Protein AF-A0A376MN82-F1 (afdb_monomer)

Organism: Escherichia coli (NCBI:txid562)

Mean predicted aligned error: 9.55 Å

Radius of gyration: 21.05 Å; Cα contacts (8 Å, |Δi|>4): 21; chains: 1; bounding box: 49×33×47 Å

InterPro domains:
  IPR027417 P-loop containing nucleoside triphosphate hydrolase [G3DSA:3.40.50.300] (1-89)
  IPR027417 P-loop containing nucleoside triphosphate hydrolase [SSF52540] (2-78)

pLDDT: mean 83.23, std 10.67, range [52.19, 96.25]

Secondary structure (DSSP, 8-state):
-HHHHHHHHHHHHHHHHHHHT-----PPPP-----STTSSHHHHHHHHHHHHHTSTT--------GGGGSPPHHHHHHHHHHHHTT-TT--

Solvent-accessible surface area (backbone atoms only — not comparable to full-atom values): 6013 Å² total; per-residue (Å²): 113,72,64,57,57,54,53,50,51,54,52,54,48,54,52,50,29,65,74,70,71,48,84,79,70,89,75,81,86,84,84,88,82,81,79,65,87,90,72,43,57,71,58,53,49,52,53,50,42,59,59,54,42,69,40,94,82,62,47,88,70,84,89,83,66,74,75,79,71,57,74,56,66,76,58,47,54,50,54,52,51,60,50,50,72,73,52,82,81,86,128

Foldseek 3Di:
DVVVVVVVVVVVLVVVCVVVVPDDDPDDDDDDFDDDPPPCSVVVQVVVQVVVCPDPVNDDDDDDDCVVVDDPPVVVVVVVVVVCVVDPDDD

Sequence (91 aa):
MLNFYISSNLRRQAVLEQFLGTNGQRIPYIISIAGSVAVGKSTTARVLQALLSRWPEHRRVELITTDGFLHPNQVLERTWSDEEERLPGIV

Structure (mmCIF, N/CA/C/O backbone):
data_AF-A0A376MN82-F1
#
_entry.id   AF-A0A376MN82-F1
#
loop_
_atom_site.group_PDB
_atom_site.id
_atom_site.type_symbol
_atom_site.label_atom_id
_atom_site.label_alt_id
_atom_site.label_comp_id
_atom_site.label_asym_id
_atom_site.label_entity_id
_atom_site.label_seq_id
_atom_site.pdbx_PDB_ins_code
_atom_site.Cartn_x
_atom_site.Cartn_y
_atom_site.Cartn_z
_atom_site.occupancy
_atom_site.B_iso_or_equiv
_atom_site.auth_seq_id
_atom_site.auth_comp_id
_atom_site.auth_asym_id
_atom_site.auth_atom_id
_atom_site.pdbx_PDB_model_num
ATOM 1 N N . MET A 1 1 ? 1.776 -5.580 16.532 1.00 67.19 1 MET A N 1
ATOM 2 C CA . MET A 1 1 ? 2.367 -4.222 16.526 1.00 67.19 1 MET A CA 1
ATOM 3 C C . MET A 1 1 ? 1.834 -3.329 15.406 1.00 67.19 1 MET A C 1
ATOM 5 O O . MET A 1 1 ? 1.298 -2.280 15.725 1.00 67.19 1 MET A O 1
ATOM 9 N N . LEU A 1 2 ? 1.886 -3.721 14.125 1.00 76.44 2 LEU A N 1
ATOM 10 C CA . LEU A 1 2 ? 1.457 -2.845 13.014 1.00 76.44 2 LEU A CA 1
ATOM 11 C C . LEU A 1 2 ? 0.003 -2.334 13.119 1.00 76.44 2 LEU A C 1
ATOM 13 O O . LEU A 1 2 ? -0.252 -1.168 12.841 1.00 76.44 2 LEU A O 1
ATOM 17 N N . ASN A 1 3 ? -0.930 -3.154 13.619 1.00 74.00 3 ASN A N 1
ATOM 18 C CA . ASN A 1 3 ? -2.309 -2.721 13.901 1.00 74.00 3 ASN A CA 1
ATOM 19 C C . ASN A 1 3 ? -2.402 -1.448 14.725 1.00 74.00 3 ASN A C 1
ATOM 21 O O . ASN A 1 3 ? -3.202 -0.558 14.453 1.00 74.00 3 ASN A O 1
ATOM 25 N N . PHE A 1 4 ? -1.601 -1.409 15.781 1.00 80.25 4 PHE A N 1
ATOM 26 C CA . PHE A 1 4 ? -1.683 -0.367 16.776 1.00 80.25 4 PHE A CA 1
ATOM 27 C C . PHE A 1 4 ? -1.275 0.971 16.160 1.00 80.25 4 PHE A C 1
ATOM 29 O O . PHE A 1 4 ? -1.940 1.977 16.394 1.00 80.25 4 PHE A O 1
ATOM 36 N N . TYR A 1 5 ? -0.262 0.958 15.287 1.00 81.88 5 TYR A N 1
ATOM 37 C CA . TYR A 1 5 ? 0.158 2.131 14.525 1.00 81.88 5 TYR A CA 1
ATOM 38 C C . TYR A 1 5 ? -0.933 2.630 13.580 1.00 81.88 5 TYR A C 1
ATOM 40 O O . TYR A 1 5 ? -1.226 3.826 13.575 1.00 81.88 5 TYR A O 1
ATOM 48 N N . ILE A 1 6 ? -1.568 1.733 12.821 1.00 80.62 6 ILE A N 1
ATOM 49 C CA . ILE A 1 6 ? -2.625 2.130 11.881 1.00 80.62 6 ILE A CA 1
ATOM 50 C C . ILE A 1 6 ? -3.825 2.692 12.656 1.00 80.62 6 ILE A C 1
ATOM 52 O O . ILE A 1 6 ? -4.310 3.780 12.363 1.00 80.62 6 ILE A O 1
ATOM 56 N N . SER A 1 7 ? -4.272 1.985 13.693 1.00 80.62 7 SER A N 1
ATOM 57 C CA . SER A 1 7 ? -5.441 2.371 14.490 1.00 80.62 7 SER A CA 1
ATOM 58 C C . SER A 1 7 ? -5.219 3.659 15.293 1.00 80.62 7 SER A C 1
ATOM 60 O O . SER A 1 7 ? -6.141 4.462 15.429 1.00 80.62 7 SER A O 1
ATOM 62 N N . SER A 1 8 ? -3.997 3.912 15.771 1.00 80.94 8 SER A N 1
ATOM 63 C CA . SER A 1 8 ? -3.654 5.174 16.443 1.00 80.94 8 SER A CA 1
ATOM 64 C C . SER A 1 8 ? -3.658 6.362 15.479 1.00 80.94 8 SER A C 1
ATOM 66 O O . SER A 1 8 ? -4.160 7.428 15.833 1.00 80.94 8 SER A O 1
ATOM 68 N N . ASN A 1 9 ? -3.156 6.182 14.250 1.00 81.19 9 ASN A N 1
ATOM 69 C CA . ASN A 1 9 ? -3.196 7.233 13.228 1.00 81.19 9 ASN A CA 1
ATOM 70 C C . ASN A 1 9 ? -4.634 7.573 12.827 1.00 81.19 9 ASN A C 1
ATOM 72 O O . ASN A 1 9 ? -4.997 8.746 12.834 1.00 81.19 9 ASN A O 1
ATOM 76 N N . LEU A 1 10 ? -5.472 6.560 12.582 1.00 80.94 10 LEU A N 1
ATOM 77 C CA . LEU A 1 10 ? -6.889 6.765 12.264 1.00 80.94 10 LEU A CA 1
ATOM 78 C C . LEU A 1 10 ? -7.628 7.508 13.387 1.00 80.94 10 LEU A C 1
ATOM 80 O O . LEU A 1 10 ? -8.397 8.428 13.123 1.00 80.94 10 LEU A O 1
ATOM 84 N N . ARG A 1 11 ? -7.356 7.159 14.652 1.00 82.31 11 ARG A N 1
ATOM 85 C CA . ARG A 1 11 ? -7.954 7.843 15.807 1.00 82.31 11 ARG A CA 1
ATOM 86 C C . ARG A 1 11 ? -7.530 9.309 15.887 1.00 82.31 11 ARG A C 1
ATOM 88 O O . ARG A 1 11 ? -8.371 10.167 16.128 1.00 82.31 11 ARG A O 1
ATOM 95 N N . ARG A 1 12 ? -6.245 9.605 15.672 1.00 80.31 12 ARG A N 1
ATOM 96 C CA . ARG A 1 12 ? -5.736 10.985 15.648 1.00 80.31 12 ARG A CA 1
ATOM 97 C C . ARG A 1 12 ? -6.382 11.796 14.524 1.00 80.31 12 ARG A C 1
ATOM 99 O O . ARG A 1 12 ? -6.706 12.960 14.725 1.00 80.31 12 ARG A O 1
ATOM 106 N N . GLN A 1 13 ? -6.580 11.177 13.368 1.00 78.50 13 GLN A N 1
ATOM 107 C CA . GLN A 1 13 ? -7.193 11.816 12.212 1.00 78.50 13 GLN A CA 1
ATOM 108 C C . GLN A 1 13 ? -8.661 12.173 12.462 1.00 78.50 13 GLN A C 1
ATOM 110 O O . GLN A 1 13 ? -9.045 13.313 12.228 1.00 78.50 13 GLN A O 1
ATOM 115 N N . ALA A 1 14 ? -9.432 11.268 13.069 1.00 80.12 14 ALA A N 1
ATOM 116 C CA . ALA A 1 14 ? -10.816 11.537 13.462 1.00 80.12 14 ALA A CA 1
ATOM 117 C C . ALA A 1 14 ? -10.943 12.723 14.441 1.00 80.12 14 ALA A C 1
ATOM 119 O O . ALA A 1 14 ? -11.859 13.533 14.324 1.00 80.12 14 ALA A O 1
ATOM 120 N N . VAL A 1 15 ? -10.001 12.863 15.383 1.00 82.25 15 VAL A N 1
ATOM 121 C CA . VAL A 1 15 ? -9.979 13.998 16.327 1.00 82.25 15 VAL A CA 1
ATOM 122 C C . VAL A 1 15 ? -9.684 15.320 15.609 1.00 82.25 15 VAL A C 1
ATOM 124 O O . VAL A 1 15 ? -10.305 16.335 15.918 1.00 82.25 15 VAL A O 1
ATOM 127 N N . LEU A 1 16 ? -8.764 15.321 14.639 1.00 80.25 16 LEU A N 1
ATOM 128 C CA . LEU A 1 16 ? -8.451 16.510 13.839 1.00 80.25 16 LEU A CA 1
ATOM 129 C C . LEU A 1 16 ? -9.617 16.913 12.928 1.00 80.25 16 LEU A C 1
ATOM 131 O O . LEU A 1 16 ? -9.922 18.098 12.839 1.00 80.25 16 LEU A O 1
ATOM 135 N N . GLU A 1 17 ? -10.291 15.950 12.298 1.00 80.75 17 GLU A N 1
ATOM 136 C CA . GLU A 1 17 ? -11.483 16.203 11.478 1.00 80.75 17 GLU A CA 1
ATOM 137 C C . GLU A 1 17 ? -12.619 16.818 12.304 1.00 80.75 17 GLU A C 1
ATOM 139 O O . GLU A 1 17 ? -13.236 17.793 11.872 1.00 80.75 17 GLU A O 1
ATOM 144 N N . GLN A 1 18 ? -12.846 16.306 13.521 1.00 80.19 18 GLN A N 1
ATOM 145 C CA . GLN A 1 18 ? -13.828 16.863 14.453 1.00 80.19 18 GLN A CA 1
ATOM 146 C C . GLN A 1 18 ? -13.466 18.292 14.883 1.00 80.19 18 GLN A C 1
ATOM 148 O O . GLN A 1 18 ? -14.346 19.144 14.966 1.00 80.19 18 GLN A O 1
ATOM 153 N N . PHE A 1 19 ? -12.185 18.564 15.147 1.00 81.56 19 PHE A N 1
ATOM 154 C CA . PHE A 1 19 ? -11.716 19.891 15.551 1.00 81.56 19 PHE A CA 1
ATOM 155 C C . PHE A 1 19 ? -11.797 20.923 14.415 1.00 81.56 19 PHE A C 1
ATOM 157 O O . PHE A 1 19 ? -12.177 22.066 14.649 1.00 81.56 19 PHE A O 1
ATOM 164 N N . LEU A 1 20 ? -11.457 20.527 13.185 1.00 83.31 20 LEU A N 1
ATOM 165 C CA . LEU A 1 20 ? -11.436 21.409 12.012 1.00 83.31 20 LEU A CA 1
ATOM 166 C C . LEU A 1 20 ? -12.801 21.531 11.311 1.00 83.31 20 LEU A C 1
ATOM 168 O O . LEU A 1 20 ? -12.928 22.311 10.369 1.00 83.31 20 LEU A O 1
ATOM 172 N N . GLY A 1 21 ? -13.818 20.773 11.738 1.00 77.88 21 GLY A N 1
ATOM 173 C CA . GLY A 1 21 ? -15.164 20.802 11.152 1.00 77.88 21 GLY A CA 1
ATOM 174 C C . GLY A 1 21 ? -15.224 20.305 9.703 1.00 77.88 21 GLY A C 1
ATOM 175 O O . GLY A 1 21 ? -16.157 20.625 8.968 1.00 77.88 21 GLY A O 1
ATOM 176 N N . THR A 1 22 ? -14.221 19.544 9.265 1.00 74.25 22 THR A N 1
ATOM 177 C CA . THR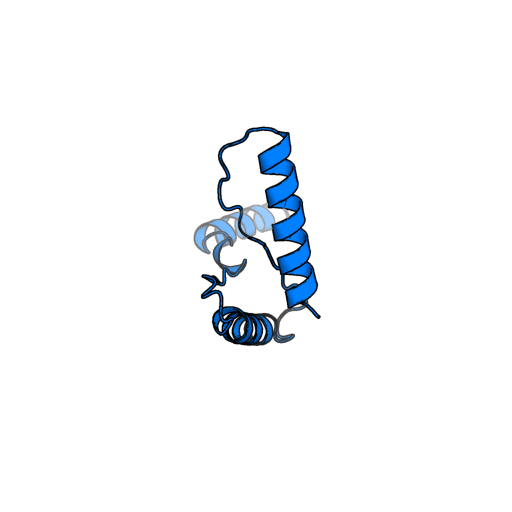 A 1 22 ? -14.143 18.996 7.908 1.00 74.25 22 THR A CA 1
ATOM 178 C C . THR A 1 22 ? -14.987 17.728 7.810 1.00 74.25 22 THR A C 1
ATOM 180 O O . THR A 1 22 ? -14.848 16.835 8.644 1.00 74.25 22 THR A O 1
ATOM 183 N N . ASN A 1 23 ? -15.826 17.606 6.776 1.00 65.31 23 ASN A N 1
ATOM 184 C CA . ASN A 1 23 ? -16.551 16.364 6.499 1.00 65.31 23 ASN A CA 1
ATOM 185 C C . ASN A 1 23 ? -15.552 15.235 6.206 1.00 65.31 23 ASN A C 1
ATOM 187 O O . ASN A 1 23 ? -14.866 15.269 5.184 1.00 65.31 23 ASN A O 1
ATOM 191 N N . GLY A 1 24 ? -15.473 14.271 7.128 1.00 62.75 24 GLY A N 1
ATOM 192 C CA . GLY A 1 24 ? -14.473 13.206 7.172 1.00 62.75 24 GLY A CA 1
ATOM 193 C C . GLY A 1 24 ? -14.426 12.371 5.900 1.00 62.75 24 GLY A C 1
ATOM 194 O O . GLY A 1 24 ? -15.181 11.410 5.722 1.00 62.75 24 GLY A O 1
ATOM 195 N N . GLN A 1 25 ? -13.523 12.735 4.994 1.00 68.75 25 GLN A N 1
ATOM 196 C CA . GLN A 1 25 ? -13.154 11.869 3.890 1.00 68.75 25 GLN A CA 1
ATOM 197 C C . GLN A 1 25 ? -12.273 10.757 4.449 1.00 68.75 25 GLN A C 1
ATOM 199 O O . GLN A 1 25 ? -11.262 11.015 5.094 1.00 68.75 25 GLN A O 1
ATOM 204 N N . ARG A 1 26 ? -12.638 9.498 4.186 1.00 71.44 26 ARG A N 1
ATOM 205 C CA . ARG A 1 26 ? -11.794 8.358 4.564 1.00 71.44 26 ARG A CA 1
ATOM 206 C C . ARG A 1 26 ? -10.479 8.425 3.792 1.00 71.44 26 ARG A C 1
ATOM 208 O O . ARG A 1 26 ? -10.416 8.017 2.635 1.00 71.44 26 ARG A O 1
ATOM 215 N N . ILE A 1 27 ? -9.435 8.911 4.449 1.00 80.12 27 ILE A N 1
ATOM 216 C CA . ILE A 1 27 ? -8.088 8.951 3.891 1.00 80.12 27 ILE A CA 1
ATOM 217 C C . ILE A 1 27 ? -7.448 7.564 4.068 1.00 80.12 27 ILE A C 1
ATOM 219 O O . ILE A 1 27 ? -7.417 7.034 5.184 1.00 80.12 27 ILE A O 1
ATOM 223 N N . PRO A 1 28 ? -6.961 6.933 2.985 1.00 86.00 28 PRO A N 1
ATOM 224 C CA . PRO A 1 28 ? -6.339 5.621 3.068 1.00 86.00 28 PRO A CA 1
ATOM 225 C C . PRO A 1 28 ? -4.991 5.696 3.793 1.00 86.00 28 PRO A C 1
ATOM 227 O O . PRO A 1 28 ? -4.235 6.656 3.652 1.00 86.00 28 PRO A O 1
ATOM 230 N N . TYR A 1 29 ? -4.662 4.643 4.538 1.00 86.81 29 TYR A N 1
ATOM 231 C CA . TYR A 1 29 ? -3.339 4.484 5.136 1.00 86.81 29 TYR A CA 1
ATOM 232 C C . TYR A 1 29 ? -2.411 3.759 4.155 1.00 86.81 29 TYR A C 1
ATOM 234 O O . TYR A 1 29 ? -2.711 2.638 3.741 1.00 86.81 29 TYR A O 1
ATOM 242 N N . ILE A 1 30 ? -1.288 4.384 3.794 1.00 91.25 30 ILE A N 1
ATOM 243 C CA . ILE A 1 30 ? -0.345 3.859 2.796 1.00 91.25 30 ILE A CA 1
ATOM 244 C C . ILE A 1 30 ? 0.821 3.157 3.500 1.00 91.25 30 ILE A C 1
ATOM 246 O O . ILE A 1 30 ? 1.455 3.727 4.386 1.00 91.25 30 ILE A O 1
ATOM 250 N N . ILE A 1 31 ? 1.120 1.923 3.084 1.00 92.44 31 ILE A N 1
ATOM 251 C CA . ILE A 1 31 ? 2.274 1.148 3.554 1.00 92.44 31 ILE A CA 1
ATOM 252 C C . ILE A 1 31 ? 3.177 0.856 2.360 1.00 92.44 31 ILE A C 1
ATOM 254 O O . ILE A 1 31 ? 2.802 0.096 1.468 1.00 92.44 31 ILE A O 1
ATOM 258 N N . SER A 1 32 ? 4.377 1.430 2.364 1.00 94.06 32 SER A N 1
ATOM 259 C CA . SER A 1 32 ? 5.370 1.219 1.309 1.00 94.06 32 SER A CA 1
ATOM 260 C C . SER A 1 32 ? 6.308 0.065 1.661 1.00 94.06 32 SER A C 1
ATOM 262 O O . SER A 1 32 ? 6.829 -0.003 2.774 1.00 94.06 32 SER A O 1
ATOM 264 N N . ILE A 1 33 ? 6.554 -0.831 0.701 1.00 94.38 33 ILE A N 1
ATOM 265 C CA . ILE A 1 33 ? 7.487 -1.958 0.841 1.00 94.38 33 ILE A CA 1
ATOM 266 C C . ILE A 1 33 ? 8.610 -1.783 -0.184 1.00 94.38 33 ILE A C 1
ATOM 268 O O . ILE A 1 33 ? 8.387 -1.912 -1.386 1.00 94.38 33 ILE A O 1
ATOM 272 N N . ALA A 1 34 ? 9.818 -1.498 0.301 1.00 92.94 34 ALA A N 1
ATOM 273 C CA . ALA A 1 34 ? 11.008 -1.233 -0.511 1.00 92.94 34 ALA A CA 1
ATOM 274 C C . ALA A 1 34 ? 12.113 -2.281 -0.274 1.00 92.94 34 ALA A C 1
ATOM 276 O O . ALA A 1 34 ? 12.039 -3.078 0.660 1.00 92.94 34 ALA A O 1
ATOM 277 N N . GLY A 1 35 ? 13.126 -2.305 -1.148 1.00 92.44 35 GLY A N 1
ATOM 278 C CA . GLY A 1 35 ? 14.237 -3.268 -1.108 1.00 92.44 35 GLY A CA 1
ATOM 279 C C . GLY A 1 35 ? 14.750 -3.673 -2.496 1.00 92.44 35 GLY A C 1
ATOM 280 O O . GLY A 1 35 ? 14.135 -3.340 -3.512 1.00 92.44 35 GLY A O 1
ATOM 281 N N . SER A 1 36 ? 15.856 -4.423 -2.543 1.00 93.50 36 SER A N 1
ATOM 282 C CA . SER A 1 36 ? 16.497 -4.874 -3.793 1.00 93.50 36 SER A CA 1
ATOM 283 C C . SER A 1 36 ? 15.595 -5.772 -4.655 1.00 93.50 36 SER A C 1
ATOM 285 O O . SER A 1 36 ? 14.577 -6.305 -4.195 1.00 93.50 36 SER A O 1
ATOM 287 N N . VAL A 1 37 ? 15.940 -5.933 -5.932 1.00 87.94 37 VAL A N 1
ATOM 288 C CA . VAL A 1 37 ? 15.284 -6.899 -6.827 1.00 87.94 37 VAL A CA 1
ATOM 289 C C . VAL A 1 37 ? 15.444 -8.312 -6.243 1.00 87.94 37 VAL A C 1
ATOM 291 O O . VAL A 1 37 ? 16.439 -8.615 -5.594 1.00 87.94 37 VAL A O 1
ATOM 294 N N . ALA A 1 38 ? 14.417 -9.154 -6.396 1.00 86.75 38 ALA A N 1
ATOM 295 C CA . ALA A 1 38 ? 14.363 -10.535 -5.892 1.00 86.75 38 ALA A CA 1
ATOM 296 C C . ALA A 1 38 ? 14.407 -10.748 -4.357 1.00 86.75 38 ALA A C 1
ATOM 298 O O . ALA A 1 38 ? 14.220 -11.873 -3.910 1.00 86.75 38 ALA A O 1
ATOM 299 N N . VAL A 1 39 ? 14.508 -9.703 -3.524 1.00 90.94 39 VAL A N 1
ATOM 300 C CA . VAL A 1 39 ? 14.511 -9.830 -2.042 1.00 90.94 39 VAL A CA 1
ATOM 301 C C . VAL A 1 39 ? 13.164 -10.280 -1.430 1.00 90.94 39 VAL A C 1
ATOM 303 O O . VAL A 1 39 ? 13.027 -10.399 -0.218 1.00 90.94 39 VAL A O 1
ATOM 306 N N . GLY A 1 40 ? 12.132 -10.504 -2.251 1.00 91.19 40 GLY A N 1
ATOM 307 C CA . GLY A 1 40 ? 10.828 -10.998 -1.791 1.00 91.19 40 GLY A CA 1
ATOM 308 C C . GLY A 1 40 ? 9.792 -9.926 -1.430 1.00 91.19 40 GLY A C 1
ATOM 309 O O . GLY A 1 40 ? 8.793 -10.252 -0.793 1.00 91.19 40 GLY A O 1
ATOM 310 N N . LYS A 1 41 ? 9.962 -8.667 -1.869 1.00 96.25 41 LYS A N 1
ATOM 311 C CA . LYS A 1 41 ? 9.000 -7.564 -1.621 1.00 96.25 41 LYS A CA 1
ATOM 312 C C . LYS A 1 41 ? 7.551 -7.946 -1.935 1.00 96.25 41 LYS A C 1
ATOM 314 O O . LYS A 1 41 ? 6.674 -7.778 -1.094 1.00 96.25 41 LYS A O 1
ATOM 319 N N . SER A 1 42 ? 7.307 -8.503 -3.121 1.00 93.81 42 SER A N 1
ATOM 320 C CA . SER A 1 42 ? 5.964 -8.888 -3.570 1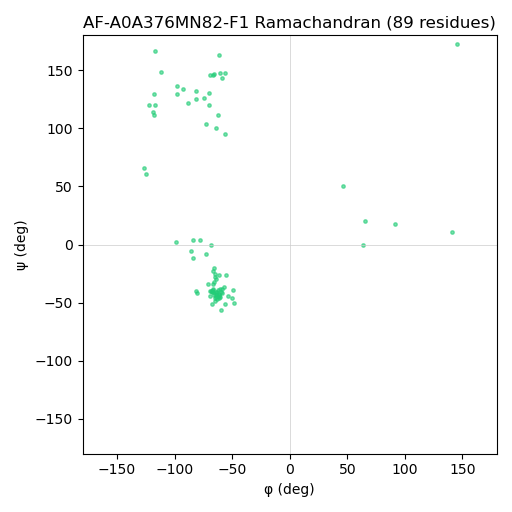.00 93.81 42 SER A CA 1
ATOM 321 C C . SER A 1 42 ? 5.377 -10.026 -2.731 1.00 93.81 42 SER A C 1
ATOM 323 O O . SER A 1 42 ? 4.171 -10.064 -2.501 1.00 93.81 42 SER A O 1
ATOM 325 N N . THR A 1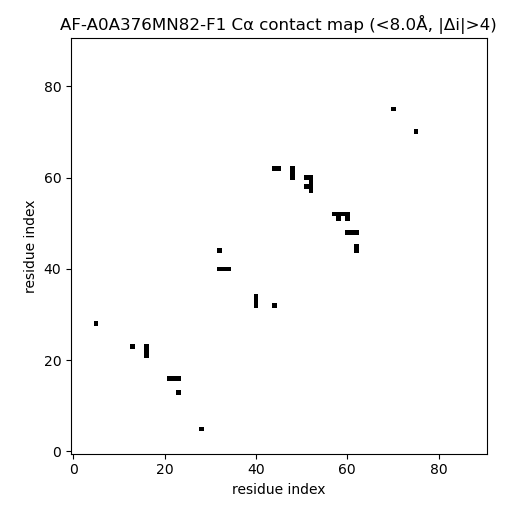 43 ? 6.223 -10.929 -2.230 1.00 95.31 43 THR A N 1
ATOM 326 C CA . THR A 1 43 ? 5.814 -12.005 -1.318 1.00 95.31 43 THR A CA 1
ATOM 327 C C . THR A 1 43 ? 5.371 -11.425 0.020 1.00 95.31 43 THR A C 1
ATOM 329 O O . THR A 1 43 ? 4.250 -11.681 0.457 1.00 95.31 43 THR A O 1
ATOM 332 N N . THR A 1 44 ? 6.200 -10.573 0.629 1.00 94.44 44 THR A N 1
ATOM 333 C CA . THR A 1 44 ? 5.877 -9.902 1.895 1.00 94.44 44 THR A CA 1
ATOM 334 C C . THR A 1 44 ? 4.620 -9.042 1.773 1.00 94.44 44 THR A C 1
ATOM 336 O O . THR A 1 44 ? 3.767 -9.076 2.658 1.00 94.44 44 THR A O 1
ATOM 339 N N . ALA A 1 45 ? 4.452 -8.326 0.659 1.00 94.81 45 ALA A N 1
ATOM 340 C CA . ALA A 1 45 ? 3.286 -7.485 0.407 1.00 94.81 45 ALA A CA 1
ATOM 341 C C . ALA A 1 45 ? 1.973 -8.280 0.365 1.00 94.81 45 ALA A C 1
ATOM 343 O O . ALA A 1 45 ? 0.991 -7.880 0.990 1.00 94.81 45 ALA A O 1
ATOM 344 N N . ARG A 1 46 ? 1.963 -9.438 -0.307 1.00 95.00 46 ARG A N 1
ATOM 345 C CA . ARG A 1 46 ? 0.786 -10.321 -0.373 1.00 95.00 46 ARG A CA 1
ATOM 346 C C . ARG A 1 46 ? 0.443 -10.929 0.983 1.00 95.00 46 ARG A C 1
ATOM 348 O O . ARG A 1 46 ? -0.730 -10.984 1.346 1.00 95.00 46 ARG A O 1
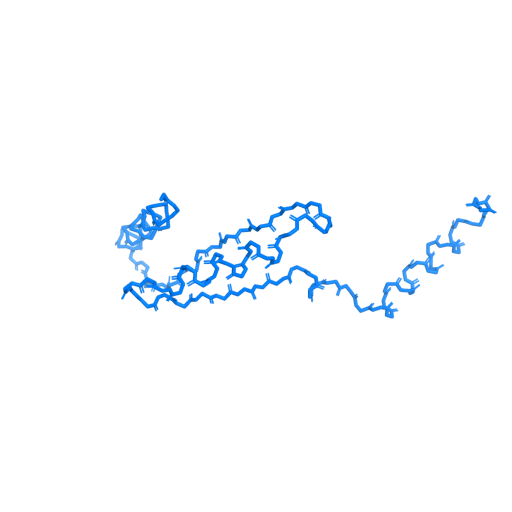ATOM 355 N N . VAL A 1 47 ? 1.452 -11.351 1.751 1.00 94.50 47 VAL A N 1
ATOM 356 C CA . VAL A 1 47 ? 1.240 -11.852 3.120 1.00 94.50 47 VAL A CA 1
ATOM 357 C C . VAL A 1 47 ? 0.646 -10.751 3.995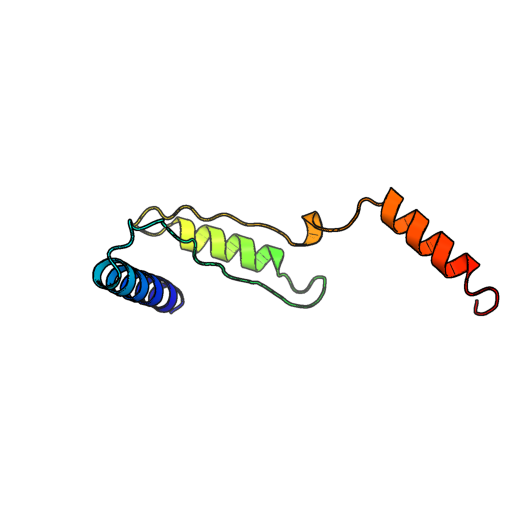 1.00 94.50 47 VAL A C 1
ATOM 359 O O . VAL A 1 47 ? -0.345 -10.981 4.686 1.00 94.50 47 VAL A O 1
ATOM 362 N N . LEU A 1 48 ? 1.203 -9.539 3.930 1.00 92.81 48 LEU A N 1
ATOM 363 C CA . LEU A 1 48 ? 0.705 -8.405 4.696 1.00 92.81 48 LEU A CA 1
ATOM 364 C C . LEU A 1 48 ? -0.738 -8.048 4.316 1.00 92.81 48 LEU A C 1
ATOM 366 O O . LEU A 1 48 ? -1.564 -7.852 5.205 1.00 92.81 48 LEU A O 1
ATOM 370 N N . GLN A 1 49 ? -1.056 -8.024 3.019 1.00 93.12 49 GLN A N 1
ATOM 371 C CA . GLN A 1 49 ? -2.416 -7.813 2.528 1.00 93.12 49 GLN A CA 1
ATOM 372 C C . GLN A 1 49 ? -3.378 -8.847 3.123 1.00 93.12 49 GLN A C 1
ATOM 374 O O . GLN A 1 49 ? -4.375 -8.469 3.730 1.00 93.12 49 GLN A O 1
ATOM 379 N N . ALA A 1 50 ? -3.048 -10.139 3.034 1.00 92.00 50 ALA A N 1
ATOM 380 C CA . ALA A 1 50 ? -3.894 -11.211 3.556 1.00 92.00 50 ALA A CA 1
ATOM 381 C C . ALA A 1 50 ? -4.125 -11.106 5.074 1.00 92.00 50 ALA A C 1
ATOM 383 O O . ALA A 1 50 ? -5.229 -11.374 5.550 1.00 92.00 50 ALA A O 1
ATOM 384 N N . LEU A 1 51 ? -3.105 -10.705 5.839 1.00 91.31 51 LEU A N 1
ATOM 385 C CA . LEU A 1 51 ? -3.222 -10.504 7.285 1.00 91.31 51 LEU A CA 1
ATOM 386 C C . LEU A 1 51 ? -4.099 -9.294 7.628 1.00 91.31 51 LEU A C 1
ATOM 388 O O . LEU A 1 51 ? -4.950 -9.392 8.511 1.00 91.31 51 LEU A O 1
ATOM 392 N N . LEU A 1 52 ? -3.922 -8.170 6.928 1.00 88.50 52 LEU A N 1
ATOM 393 C CA . LEU A 1 52 ? -4.694 -6.948 7.165 1.00 88.50 52 LEU A CA 1
ATOM 394 C C . LEU A 1 52 ? -6.157 -7.085 6.715 1.00 88.50 52 LEU A C 1
ATOM 396 O O . LEU A 1 52 ? -7.047 -6.556 7.377 1.00 88.50 52 LEU A O 1
ATOM 400 N N . SER A 1 53 ? -6.427 -7.833 5.641 1.00 88.62 53 SER A N 1
ATOM 401 C CA . SER A 1 53 ? -7.790 -8.088 5.153 1.00 88.62 53 SER A CA 1
ATOM 402 C C . SER A 1 53 ? -8.636 -8.936 6.108 1.00 88.62 53 SER A C 1
ATOM 404 O O . SER A 1 53 ? -9.860 -8.878 6.050 1.00 88.62 53 SER A O 1
ATOM 406 N N . ARG A 1 54 ? -8.009 -9.722 6.992 1.00 87.00 54 ARG A N 1
ATOM 407 C CA . ARG A 1 54 ? -8.700 -10.585 7.967 1.00 87.00 54 ARG A CA 1
ATOM 408 C C . ARG A 1 54 ? -9.113 -9.861 9.253 1.00 87.00 54 ARG A C 1
ATOM 410 O O . ARG A 1 54 ? -9.601 -10.513 10.174 1.00 87.00 54 ARG A O 1
ATOM 417 N N . TRP A 1 55 ? -8.910 -8.546 9.364 1.00 81.69 55 TRP A N 1
ATOM 418 C CA . TRP A 1 55 ? -9.324 -7.829 10.572 1.00 81.69 55 TRP A CA 1
ATOM 419 C C . TRP A 1 55 ? -10.848 -7.801 10.757 1.00 81.69 55 TRP A C 1
ATOM 421 O O . TRP A 1 55 ? -11.561 -7.647 9.766 1.00 81.69 55 TRP A O 1
ATOM 431 N N . PRO A 1 56 ? -11.348 -7.824 12.013 1.00 73.44 56 PRO A N 1
ATOM 432 C CA . PRO A 1 56 ? -12.776 -7.735 12.332 1.00 73.44 56 PRO A CA 1
ATOM 433 C C . PRO A 1 56 ? -13.475 -6.503 11.754 1.00 73.44 56 PRO A C 1
ATOM 435 O O . PRO A 1 56 ? -14.671 -6.529 11.504 1.00 73.44 56 PRO A O 1
ATOM 438 N N . GLU A 1 57 ? -12.736 -5.417 11.522 1.00 74.25 57 GLU A N 1
ATOM 439 C CA . GLU A 1 57 ? -13.271 -4.171 10.963 1.00 74.25 57 GLU A CA 1
ATOM 440 C C . GLU A 1 57 ? -13.493 -4.228 9.437 1.00 74.25 57 GLU A C 1
ATOM 442 O O . GLU A 1 57 ? -13.840 -3.211 8.842 1.00 74.25 57 GLU A O 1
ATOM 447 N N . HIS A 1 58 ? -13.272 -5.385 8.790 1.00 67.25 58 HIS A N 1
ATOM 448 C CA . HIS A 1 58 ? -13.436 -5.601 7.345 1.00 67.25 58 HIS A CA 1
ATOM 449 C C . HIS A 1 58 ? -12.799 -4.490 6.495 1.00 67.25 58 HIS A C 1
ATOM 451 O O . HIS A 1 58 ? -13.421 -3.901 5.606 1.00 67.25 58 HIS A O 1
ATOM 457 N N . ARG A 1 59 ? -11.532 -4.168 6.781 1.00 74.88 59 ARG A N 1
ATOM 458 C CA . ARG A 1 59 ? -10.824 -3.109 6.056 1.00 74.88 59 ARG A CA 1
ATOM 459 C C . ARG A 1 59 ? -10.535 -3.550 4.620 1.00 74.88 59 ARG A C 1
ATOM 461 O O . ARG A 1 59 ? -9.977 -4.621 4.387 1.00 74.88 59 ARG A O 1
ATOM 468 N N . ARG A 1 60 ? -10.874 -2.691 3.654 1.00 87.00 60 ARG A N 1
ATOM 469 C CA . ARG A 1 60 ? -10.484 -2.850 2.247 1.00 87.00 60 ARG A CA 1
ATOM 470 C C . ARG A 1 60 ? -8.979 -2.609 2.130 1.00 87.00 60 ARG A C 1
ATOM 472 O O . ARG A 1 60 ? -8.505 -1.535 2.489 1.00 87.00 60 ARG A O 1
ATOM 479 N N . VAL A 1 61 ? -8.244 -3.614 1.658 1.00 91.94 61 VAL A N 1
ATOM 480 C CA . VAL A 1 61 ? -6.786 -3.553 1.487 1.00 91.94 61 VAL A CA 1
ATOM 481 C C . VAL A 1 61 ? -6.448 -3.836 0.034 1.00 91.94 61 VAL A C 1
ATOM 483 O O . VAL A 1 61 ? -6.740 -4.915 -0.484 1.00 91.94 61 VAL A O 1
ATOM 486 N N . GLU A 1 62 ? -5.804 -2.873 -0.610 1.00 93.19 62 GLU A N 1
ATOM 487 C CA . GLU A 1 62 ? -5.360 -2.974 -1.996 1.00 93.19 62 GLU A CA 1
ATOM 488 C C . GLU A 1 62 ? -3.836 -3.019 -2.061 1.00 93.19 62 GLU A C 1
ATOM 490 O O . GLU A 1 62 ? -3.146 -2.450 -1.213 1.00 93.19 62 GLU A O 1
ATOM 495 N N . LEU A 1 63 ? -3.321 -3.725 -3.066 1.00 94.44 63 LEU A N 1
ATOM 496 C CA . LEU A 1 63 ? -1.897 -3.841 -3.339 1.00 94.44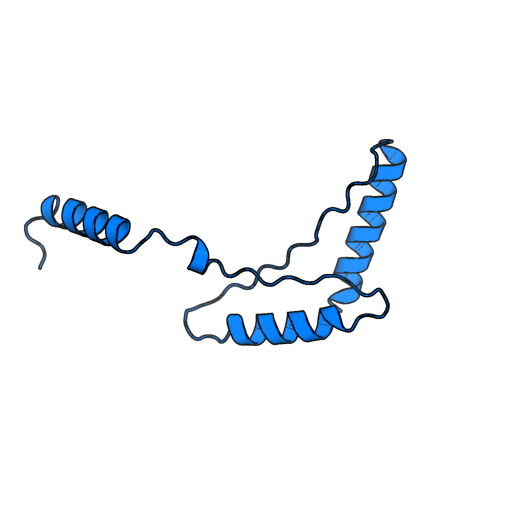 63 LEU A CA 1
ATOM 497 C C . LEU A 1 63 ? -1.617 -3.227 -4.708 1.00 94.44 63 LEU A C 1
ATOM 499 O O . LEU A 1 63 ? -2.141 -3.700 -5.713 1.00 94.44 63 LEU A O 1
ATOM 503 N N . ILE A 1 64 ? -0.768 -2.203 -4.733 1.00 94.75 64 ILE A N 1
ATOM 504 C CA . ILE A 1 64 ? -0.308 -1.537 -5.953 1.00 94.75 64 ILE A CA 1
ATOM 505 C C . ILE A 1 64 ? 1.206 -1.729 -6.051 1.00 94.75 64 ILE A C 1
ATOM 507 O O . ILE A 1 64 ? 1.931 -1.485 -5.086 1.00 94.75 64 ILE A O 1
ATOM 511 N N . THR A 1 65 ? 1.685 -2.180 -7.210 1.00 93.00 65 THR A N 1
ATOM 512 C CA . THR A 1 65 ? 3.116 -2.340 -7.502 1.00 93.00 65 THR A CA 1
ATOM 513 C C . THR A 1 65 ? 3.642 -1.137 -8.276 1.00 93.00 65 THR A C 1
ATOM 515 O O . THR A 1 65 ? 3.014 -0.707 -9.242 1.00 93.00 65 THR A O 1
ATOM 518 N N . THR A 1 66 ? 4.820 -0.631 -7.908 1.00 91.81 66 THR A N 1
ATOM 519 C CA . THR A 1 66 ? 5.467 0.497 -8.604 1.00 91.81 66 THR A CA 1
ATOM 520 C C . THR A 1 66 ? 5.880 0.163 -10.037 1.00 91.81 66 THR A C 1
ATOM 522 O O . THR A 1 66 ? 6.012 1.064 -10.853 1.00 91.81 66 THR A O 1
ATOM 525 N N . ASP A 1 67 ? 6.018 -1.122 -10.370 1.00 88.38 67 ASP A N 1
ATOM 526 C CA . ASP A 1 67 ? 6.388 -1.589 -11.713 1.00 88.38 67 ASP A CA 1
ATOM 527 C C . ASP A 1 67 ? 5.350 -1.186 -12.777 1.00 88.38 67 ASP A C 1
ATOM 529 O O . ASP A 1 67 ? 5.690 -0.993 -13.939 1.00 88.38 67 ASP A O 1
ATOM 533 N N . GLY A 1 68 ? 4.088 -0.984 -12.375 1.00 87.94 68 GLY A N 1
ATOM 534 C CA . GLY A 1 68 ? 3.026 -0.497 -13.262 1.00 87.94 68 GLY A CA 1
ATOM 535 C C . GLY A 1 68 ? 3.148 0.983 -13.640 1.00 87.94 68 GLY A C 1
ATOM 536 O O . GLY A 1 68 ? 2.400 1.450 -14.492 1.00 87.94 68 GLY A O 1
ATOM 537 N N . PHE A 1 69 ? 4.073 1.717 -13.015 1.00 92.56 69 PHE A N 1
ATOM 538 C CA . PHE A 1 69 ? 4.370 3.119 -13.324 1.00 92.56 69 PHE A CA 1
ATOM 539 C C . PHE A 1 69 ? 5.593 3.272 -14.237 1.00 92.56 69 PHE A C 1
ATOM 541 O O . PHE A 1 69 ? 5.987 4.396 -14.542 1.00 92.56 69 PHE A O 1
ATOM 548 N N . LEU A 1 70 ? 6.209 2.165 -14.667 1.00 91.38 70 LEU A N 1
ATOM 549 C CA . LEU A 1 70 ? 7.281 2.208 -15.654 1.00 91.38 70 LEU A CA 1
ATOM 550 C C . LEU A 1 70 ? 6.736 2.670 -17.008 1.00 91.38 70 LEU A C 1
ATOM 552 O O . LEU A 1 70 ? 5.607 2.355 -17.391 1.00 91.38 70 LEU A O 1
ATOM 556 N N . HIS A 1 71 ? 7.559 3.411 -17.747 1.00 92.94 71 HIS A N 1
ATOM 557 C CA . HIS A 1 71 ? 7.221 3.781 -19.113 1.00 92.94 71 HIS A CA 1
ATOM 558 C C . HIS A 1 71 ? 7.053 2.531 -19.992 1.00 92.94 71 HIS A C 1
ATOM 560 O O . HIS A 1 71 ? 7.751 1.536 -19.783 1.00 92.94 71 HIS A O 1
ATOM 566 N N . PRO A 1 72 ? 6.165 2.571 -21.003 1.00 93.38 72 PRO A N 1
ATOM 567 C CA . PRO A 1 72 ? 6.065 1.493 -21.978 1.00 93.38 72 PRO A CA 1
ATOM 568 C C . PRO A 1 72 ? 7.414 1.237 -22.657 1.00 93.38 72 PRO A C 1
ATOM 570 O O . PRO A 1 72 ? 8.148 2.191 -22.926 1.00 93.38 72 PRO A O 1
ATOM 573 N N . ASN A 1 73 ? 7.695 -0.019 -23.020 1.00 92.06 73 ASN A N 1
ATOM 574 C CA . ASN A 1 73 ? 8.954 -0.405 -23.676 1.00 92.06 73 ASN A CA 1
ATOM 575 C C . ASN A 1 73 ? 9.294 0.494 -24.870 1.00 92.06 73 ASN A C 1
ATOM 577 O O . ASN A 1 73 ? 10.429 0.914 -25.007 1.00 92.06 73 ASN A O 1
ATOM 581 N N . GLN A 1 74 ? 8.298 0.894 -25.664 1.00 93.44 74 GLN A N 1
ATOM 582 C CA . GLN A 1 74 ? 8.503 1.763 -26.825 1.00 93.44 74 GLN A CA 1
ATOM 583 C C . GLN A 1 74 ? 9.006 3.180 -26.475 1.00 93.44 74 GLN A C 1
ATOM 585 O O . GLN A 1 74 ? 9.610 3.848 -27.309 1.00 93.44 74 GLN A O 1
ATOM 590 N N . VAL A 1 75 ? 8.693 3.695 -25.284 1.00 92.19 75 VAL A N 1
ATOM 591 C CA . VAL A 1 75 ? 9.218 4.984 -24.795 1.00 92.19 75 VAL A CA 1
ATOM 592 C C . VAL A 1 75 ? 10.622 4.785 -24.241 1.00 92.19 75 VAL A C 1
ATOM 594 O O . VAL A 1 75 ? 11.506 5.595 -24.510 1.00 92.19 75 VAL A O 1
ATOM 597 N N . LEU A 1 76 ? 10.825 3.687 -23.507 1.00 89.25 76 LEU A N 1
ATOM 598 C CA . LEU A 1 76 ? 12.130 3.315 -22.976 1.00 89.25 76 LEU A CA 1
ATOM 599 C C . LEU A 1 76 ? 13.136 3.129 -24.115 1.00 89.25 76 LEU A C 1
ATOM 601 O O . LEU A 1 76 ? 14.131 3.834 -24.137 1.00 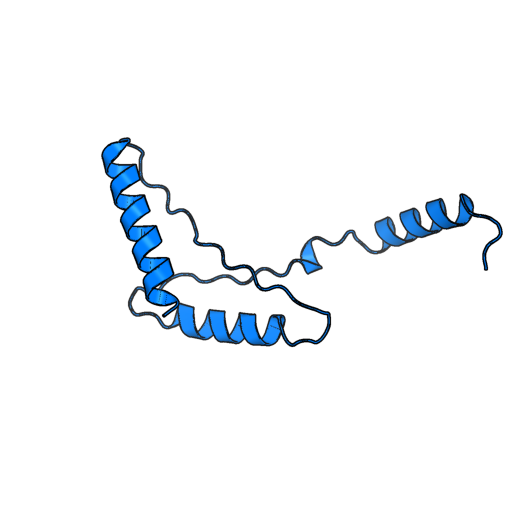89.25 76 LEU A O 1
ATOM 605 N N . GLU A 1 77 ? 12.857 2.258 -25.086 1.00 90.38 77 GLU A N 1
ATOM 606 C CA . GLU A 1 77 ? 13.718 1.969 -26.245 1.00 90.38 77 GLU A CA 1
ATOM 607 C C . GLU A 1 77 ? 14.108 3.235 -27.009 1.00 90.38 77 GLU A C 1
ATOM 609 O O . GLU A 1 77 ? 15.282 3.420 -27.303 1.00 90.38 77 GLU A O 1
ATOM 614 N N . ARG A 1 78 ? 13.158 4.150 -27.252 1.00 89.94 78 ARG A N 1
ATOM 615 C CA . ARG A 1 78 ? 13.467 5.450 -27.867 1.00 89.94 78 ARG A CA 1
ATOM 616 C C . ARG A 1 78 ? 14.433 6.273 -27.024 1.00 89.94 78 ARG A C 1
ATOM 618 O O . ARG A 1 78 ? 15.393 6.799 -27.559 1.00 89.94 78 ARG A O 1
ATOM 625 N N . THR A 1 79 ? 14.202 6.344 -25.714 1.00 85.75 79 THR A N 1
ATOM 626 C CA . THR A 1 79 ? 15.062 7.110 -24.801 1.00 85.75 79 THR A CA 1
ATOM 627 C C . THR A 1 79 ? 16.477 6.527 -24.757 1.00 85.75 79 THR A C 1
ATOM 629 O O . THR A 1 79 ? 17.438 7.285 -24.795 1.00 85.75 79 THR A O 1
ATOM 632 N N . TRP A 1 80 ? 16.611 5.195 -24.737 1.00 82.62 80 TRP A N 1
ATOM 633 C CA . TRP A 1 80 ? 17.910 4.514 -24.787 1.00 82.62 80 TRP A CA 1
ATOM 634 C C . TRP A 1 80 ? 18.638 4.765 -26.110 1.00 82.62 80 TRP A C 1
ATOM 636 O O . TRP A 1 80 ? 19.820 5.086 -26.093 1.00 82.62 80 TRP A O 1
ATOM 646 N N . SER A 1 81 ? 17.940 4.665 -27.247 1.00 79.62 81 SER A N 1
ATOM 647 C CA . SER A 1 81 ? 18.529 4.949 -28.562 1.00 79.62 81 SER A CA 1
ATOM 648 C C . SER A 1 81 ? 18.953 6.413 -28.704 1.00 79.62 81 SER A C 1
ATOM 650 O O . SER A 1 81 ? 20.057 6.675 -29.171 1.00 79.62 81 SER A O 1
ATOM 652 N N . ASP A 1 82 ? 18.128 7.355 -28.236 1.00 79.81 82 ASP A N 1
ATOM 653 C CA . ASP A 1 82 ? 18.449 8.787 -28.235 1.00 79.81 82 ASP A CA 1
ATOM 654 C C . ASP A 1 82 ? 19.661 9.104 -27.332 1.00 79.81 82 ASP A C 1
ATOM 656 O O . ASP A 1 82 ? 20.386 10.071 -27.566 1.00 79.81 82 ASP A O 1
ATOM 660 N N . GLU A 1 83 ? 19.886 8.321 -26.273 1.00 77.25 83 GLU A N 1
ATOM 661 C CA . GLU A 1 83 ? 21.020 8.474 -25.355 1.00 77.25 83 GLU A CA 1
ATOM 662 C C . GLU A 1 83 ? 22.307 7.837 -25.908 1.00 77.25 83 GLU A C 1
ATOM 664 O O . GLU A 1 83 ? 23.375 8.447 -25.828 1.00 77.25 83 GLU A O 1
ATOM 669 N N . GLU A 1 84 ? 22.209 6.666 -26.543 1.00 73.88 84 GLU A N 1
ATOM 670 C CA . GLU A 1 84 ? 23.325 5.980 -27.209 1.00 73.88 84 GLU A CA 1
ATOM 671 C C . GLU A 1 84 ? 23.831 6.768 -28.428 1.00 73.88 84 GLU A C 1
ATOM 673 O O . GLU A 1 84 ? 25.038 6.938 -28.606 1.00 73.88 84 GLU A O 1
ATOM 678 N N . GLU A 1 85 ? 22.927 7.372 -29.207 1.00 65.38 85 G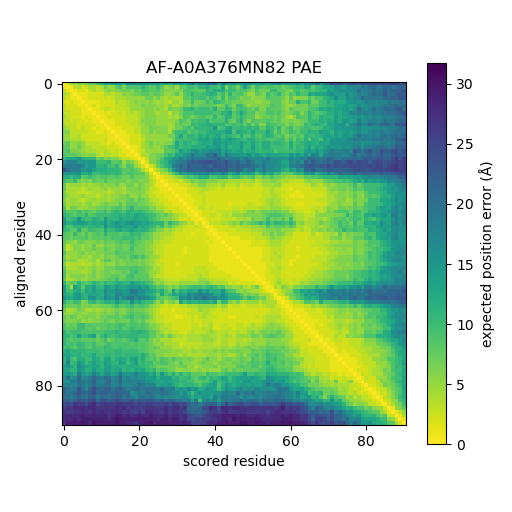LU A N 1
ATOM 679 C CA . GLU A 1 85 ? 23.284 8.269 -30.314 1.00 65.38 85 GLU A CA 1
ATOM 680 C C . GLU A 1 85 ? 23.985 9.555 -29.825 1.00 65.38 85 GLU A C 1
ATOM 682 O O . GLU A 1 85 ? 24.796 10.147 -30.542 1.00 65.38 85 GLU A O 1
ATOM 687 N N . ARG A 1 86 ? 23.743 9.973 -28.573 1.00 61.94 86 ARG A N 1
ATOM 688 C CA . ARG A 1 86 ? 24.415 11.124 -27.938 1.00 61.94 86 ARG A CA 1
ATOM 6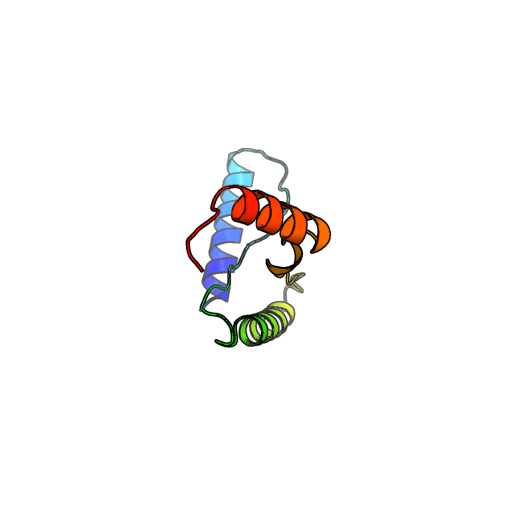89 C C . ARG A 1 86 ? 25.769 10.777 -27.313 1.00 61.94 86 ARG A C 1
ATOM 691 O O . ARG A 1 86 ? 26.516 11.701 -26.987 1.00 61.94 86 ARG A O 1
ATOM 698 N N . LEU A 1 87 ? 26.112 9.494 -27.182 1.00 65.25 87 LEU A N 1
ATOM 699 C CA . LEU A 1 87 ? 27.397 9.012 -26.662 1.00 65.25 87 LEU A CA 1
ATOM 700 C C . LEU A 1 87 ? 28.105 8.059 -27.648 1.00 65.25 87 LEU A C 1
ATOM 702 O O . LEU A 1 87 ? 28.407 6.916 -27.293 1.00 65.25 87 LEU A O 1
ATOM 706 N N . PRO A 1 88 ? 28.448 8.498 -28.875 1.00 53.47 88 PRO A N 1
ATOM 707 C CA . PRO A 1 88 ? 29.191 7.652 -29.795 1.00 53.47 88 PRO A CA 1
ATOM 708 C C . PRO A 1 88 ? 30.646 7.524 -29.309 1.00 53.47 88 PRO A C 1
ATOM 710 O O . PRO A 1 88 ? 31.441 8.450 -29.472 1.00 53.47 88 PRO A O 1
ATOM 713 N N . GLY A 1 89 ? 31.013 6.385 -28.706 1.00 58.62 89 GLY A N 1
ATOM 714 C CA . GLY A 1 89 ? 32.427 6.023 -28.505 1.00 58.62 89 GLY A CA 1
ATOM 715 C C . GLY A 1 89 ? 32.845 5.349 -27.195 1.00 58.62 89 GLY A C 1
ATOM 716 O O . GLY A 1 89 ? 34.048 5.246 -26.965 1.00 58.62 89 GLY A O 1
ATOM 717 N N . ILE A 1 90 ? 31.930 4.888 -26.336 1.00 54.41 90 ILE A N 1
ATOM 718 C CA . ILE A 1 90 ? 32.301 4.057 -25.173 1.00 54.41 90 ILE A CA 1
ATOM 719 C C . ILE A 1 90 ? 31.478 2.766 -25.166 1.00 54.41 90 ILE A C 1
ATOM 721 O O . ILE A 1 90 ? 30.663 2.552 -24.276 1.00 54.41 90 ILE A O 1
ATOM 725 N N . VAL A 1 91 ? 31.704 1.912 -26.165 1.00 52.19 91 VAL A N 1
ATOM 726 C CA . VAL A 1 91 ? 31.553 0.451 -26.053 1.00 52.19 91 VAL A CA 1
ATOM 727 C C . VAL A 1 91 ? 32.600 -0.206 -26.942 1.00 52.19 91 VAL A C 1
ATOM 729 O O . VAL A 1 91 ? 32.759 0.267 -28.090 1.00 52.19 91 VAL A O 1
#